Protein AF-A0A451AMP5-F1 (afdb_monomer)

Mean predicted aligned error: 11.4 Å

Foldseek 3Di:
DVQLQVQCVVPLPDDLVRSVVVSVVPPPDPPPDDDDSVNSVVVCVVVVSPDDDDDDPPPVPVPPPDDDDD

Secondary structure (DSSP, 8-state):
-HHHHHHHHH-TT--HHHHHHHHHSSTTS-TTS---HHHHHHHHHHTTTT-SS-----------------

Organism: NCBI:txid2126343

Solvent-acc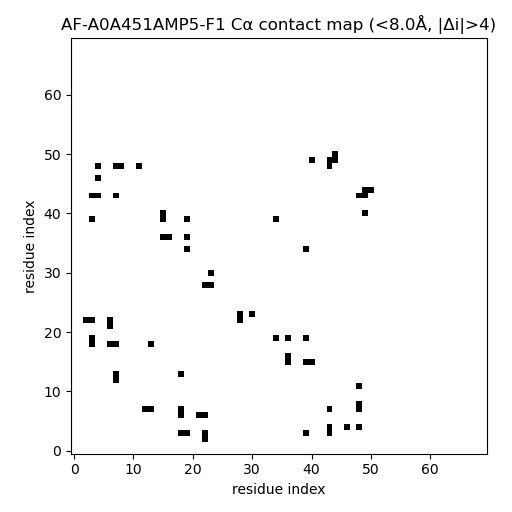essible surface area (backbone atoms only — not comparable to full-atom values): 4736 Å² total; per-residue (Å²): 112,66,62,56,51,54,53,34,69,79,37,68,84,57,51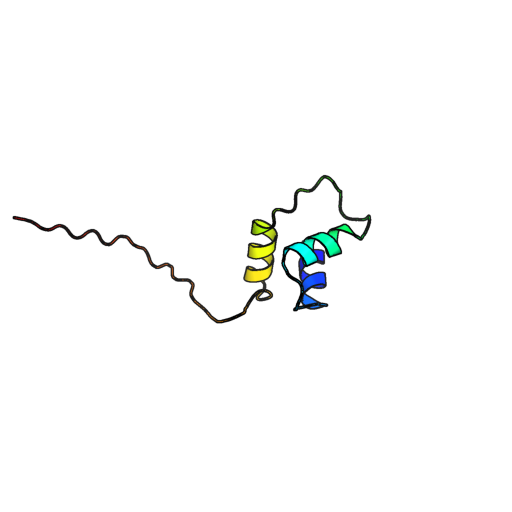,68,69,51,37,54,51,61,55,58,65,48,89,84,49,67,88,85,60,87,76,54,66,68,59,53,44,53,50,38,45,76,71,61,67,62,75,74,78,76,94,70,88,69,82,64,80,80,80,79,81,78,85,83,85,132

pLDDT: mean 76.44, std 14.94, range [43.84, 92.06]

Nearest PDB structures (foldseek):
  1mdm-assembly1_A  TM=8.467E-01  e=2.342E+00  Homo sapiens

Radius of gyration: 18.35 Å; Cα contacts (8 Å, |Δi|>4): 36; chains: 1; bounding box: 61×16×36 Å

Structure (mmCIF, N/CA/C/O backbone):
data_AF-A0A451AMP5-F1
#
_entry.id   AF-A0A451AMP5-F1
#
loop_
_atom_site.group_PDB
_atom_site.id
_atom_site.type_symbol
_atom_site.label_atom_id
_atom_site.label_alt_id
_atom_site.label_comp_id
_atom_site.label_asym_id
_atom_site.label_entity_id
_atom_site.label_seq_id
_atom_site.pdbx_PDB_ins_code
_atom_site.Cartn_x
_atom_site.Cartn_y
_atom_site.Cartn_z
_atom_site.occupancy
_atom_site.B_iso_or_equiv
_atom_site.auth_seq_id
_atom_site.auth_comp_id
_atom_site.auth_asym_id
_atom_site.auth_atom_id
_atom_site.pdbx_PDB_model_num
ATOM 1 N N . MET A 1 1 ? -0.287 -9.016 6.973 1.00 69.62 1 MET A N 1
ATOM 2 C CA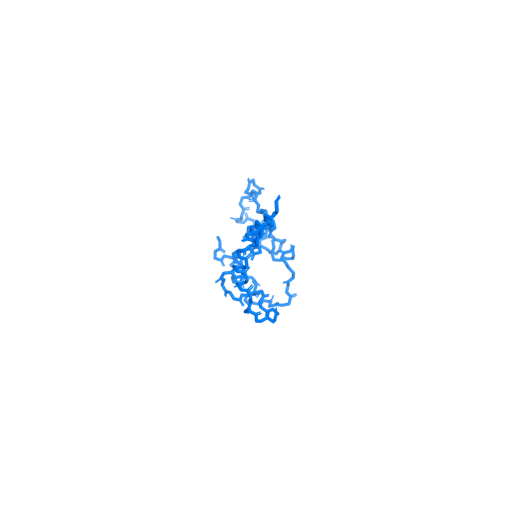 . MET A 1 1 ? 0.298 -8.596 5.674 1.00 69.62 1 MET A CA 1
ATOM 3 C C . MET A 1 1 ? -0.727 -8.663 4.549 1.00 69.62 1 MET A C 1
ATOM 5 O O . MET A 1 1 ? -0.788 -7.720 3.777 1.00 69.62 1 MET A O 1
ATOM 9 N N . GLU A 1 2 ? -1.57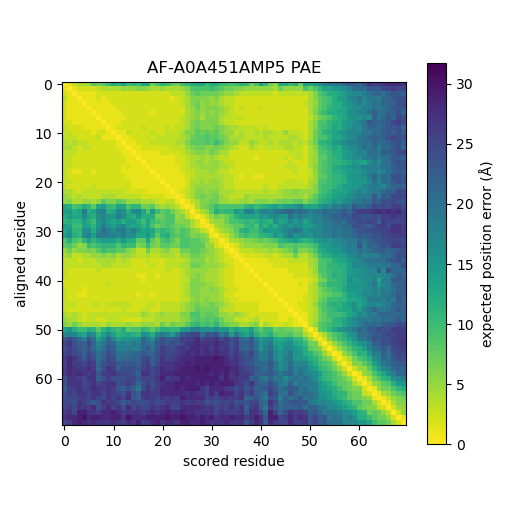0 -9.698 4.492 1.00 81.75 2 GLU A N 1
ATOM 10 C CA . GLU A 1 2 ? -2.653 -9.831 3.495 1.00 81.75 2 GLU A CA 1
ATOM 11 C C . GLU A 1 2 ? -3.608 -8.627 3.452 1.00 81.75 2 GLU A C 1
ATOM 13 O O . GLU A 1 2 ? -3.962 -8.166 2.374 1.00 81.75 2 GLU A O 1
ATOM 18 N N . VAL A 1 3 ? -3.928 -8.034 4.609 1.00 86.06 3 VAL A N 1
ATOM 19 C CA . VAL A 1 3 ? -4.779 -6.832 4.696 1.00 86.06 3 VAL A CA 1
ATOM 20 C C . VAL A 1 3 ? -4.209 -5.651 3.889 1.00 86.06 3 VAL A C 1
ATOM 22 O O . VAL A 1 3 ? -4.963 -4.962 3.214 1.00 86.06 3 VAL A O 1
ATOM 25 N N . LEU A 1 4 ? -2.881 -5.447 3.876 1.00 88.50 4 LEU A N 1
ATOM 26 C CA . LEU A 1 4 ? -2.236 -4.376 3.090 1.00 88.50 4 LEU A CA 1
ATOM 27 C C . LEU A 1 4 ? -2.416 -4.587 1.583 1.00 88.50 4 LEU A C 1
ATOM 29 O O . LEU A 1 4 ? -2.614 -3.618 0.848 1.00 88.50 4 LEU A O 1
ATOM 33 N N . LEU A 1 5 ? -2.343 -5.843 1.135 1.00 90.19 5 LEU A N 1
ATOM 34 C CA . LEU A 1 5 ? -2.549 -6.214 -0.263 1.00 90.19 5 LEU A CA 1
ATOM 35 C C . LEU A 1 5 ? -4.007 -5.976 -0.650 1.00 90.19 5 LEU A C 1
ATOM 37 O O . LEU A 1 5 ? -4.263 -5.193 -1.560 1.00 90.19 5 LEU A O 1
ATOM 41 N N . ALA A 1 6 ? -4.947 -6.522 0.126 1.00 90.31 6 ALA A N 1
ATOM 42 C CA . ALA A 1 6 ? -6.379 -6.373 -0.116 1.00 90.31 6 ALA A CA 1
ATOM 43 C C . ALA A 1 6 ? -6.821 -4.897 -0.145 1.00 90.31 6 ALA A C 1
ATOM 45 O O . ALA A 1 6 ? -7.591 -4.489 -1.013 1.00 90.31 6 ALA A O 1
ATOM 46 N N . THR A 1 7 ? -6.298 -4.054 0.756 1.00 90.50 7 THR A N 1
ATOM 47 C CA . THR A 1 7 ? -6.594 -2.611 0.768 1.00 90.50 7 THR A CA 1
ATOM 48 C C . THR A 1 7 ? -6.100 -1.898 -0.494 1.00 90.50 7 THR A C 1
ATOM 50 O O . THR A 1 7 ? -6.805 -1.036 -1.026 1.00 90.50 7 THR A O 1
ATOM 53 N N . LYS A 1 8 ? -4.904 -2.240 -0.992 1.00 92.06 8 LYS A N 1
ATOM 54 C CA . LYS A 1 8 ? -4.348 -1.645 -2.215 1.00 92.06 8 LYS A CA 1
ATOM 55 C C . LYS A 1 8 ? -5.012 -2.195 -3.481 1.00 92.06 8 LYS A C 1
ATOM 57 O O . LYS A 1 8 ? -5.215 -1.429 -4.415 1.00 92.06 8 LYS A O 1
ATOM 62 N N . GLU A 1 9 ? -5.381 -3.471 -3.507 1.00 90.00 9 GLU A N 1
ATOM 63 C CA . GLU A 1 9 ? -6.133 -4.091 -4.606 1.00 90.00 9 GLU A CA 1
ATOM 64 C C . GLU A 1 9 ? -7.536 -3.493 -4.736 1.00 90.00 9 GLU A C 1
ATOM 66 O O . GLU A 1 9 ? -7.948 -3.124 -5.833 1.00 90.00 9 GLU A O 1
ATOM 71 N N . ALA A 1 10 ? -8.239 -3.307 -3.613 1.00 90.06 10 ALA A N 1
ATOM 72 C CA . ALA A 1 10 ? -9.547 -2.656 -3.592 1.00 90.06 10 ALA A CA 1
ATOM 73 C C . ALA A 1 10 ? -9.476 -1.186 -4.037 1.00 90.06 10 ALA A C 1
ATOM 75 O O . ALA A 1 10 ? -10.423 -0.670 -4.626 1.00 90.06 10 ALA A O 1
ATOM 76 N N . ASN A 1 11 ? -8.352 -0.505 -3.774 1.00 89.50 11 ASN A N 1
ATOM 77 C CA . ASN A 1 11 ? -8.144 0.892 -4.148 1.00 89.50 11 ASN A CA 1
ATOM 78 C C . ASN A 1 11 ? -6.735 1.135 -4.728 1.00 89.50 11 ASN A C 1
ATOM 80 O O . ASN A 1 11 ? -5.856 1.685 -4.049 1.00 89.50 11 ASN A O 1
ATOM 84 N N . PRO A 1 12 ? -6.512 0.837 -6.023 1.00 87.12 12 PRO A N 1
ATOM 85 C CA . PRO A 1 12 ? -5.188 0.923 -6.649 1.00 87.12 12 PRO A CA 1
ATOM 86 C C . PRO A 1 12 ? -4.584 2.331 -6.666 1.00 87.12 12 PRO A C 1
ATOM 88 O O . PRO A 1 12 ? -3.377 2.492 -6.819 1.00 87.12 12 PRO A O 1
ATOM 91 N N . LYS A 1 13 ? -5.397 3.374 -6.471 1.00 88.25 13 LYS A N 1
ATOM 92 C CA . LYS A 1 13 ? -4.952 4.777 -6.450 1.00 88.25 13 LYS A CA 1
ATOM 93 C C . LYS A 1 13 ? -4.355 5.216 -5.109 1.00 88.25 13 LYS A C 1
ATOM 95 O O . LYS A 1 13 ? -3.800 6.308 -5.031 1.00 88.25 13 LYS A O 1
ATOM 100 N N . LEU A 1 14 ? -4.457 4.402 -4.054 1.00 89.62 14 LEU A N 1
ATOM 101 C CA . LEU A 1 14 ? -3.924 4.771 -2.742 1.00 89.62 14 LEU A CA 1
ATOM 102 C C . LEU A 1 14 ? -2.396 4.836 -2.760 1.00 89.62 14 LEU A C 1
ATOM 104 O O . LEU A 1 14 ? -1.718 3.924 -3.241 1.00 89.62 14 LEU A O 1
ATOM 108 N N . SER A 1 15 ? -1.848 5.899 -2.177 1.00 90.12 15 SER A N 1
ATOM 109 C CA . SER A 1 15 ? -0.424 5.969 -1.855 1.00 90.12 15 SER A CA 1
ATOM 110 C C . SER A 1 15 ? -0.085 4.997 -0.720 1.00 90.12 15 SER A C 1
ATOM 112 O O . SER A 1 15 ? -0.959 4.591 0.044 1.00 90.12 15 SER A O 1
ATOM 114 N N . VAL A 1 16 ? 1.195 4.652 -0.565 1.00 89.88 16 VAL A N 1
ATOM 115 C CA . VAL A 1 16 ? 1.673 3.763 0.514 1.00 89.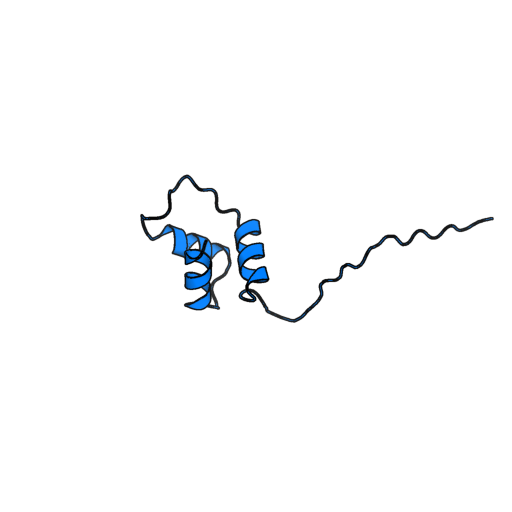88 16 VAL A CA 1
ATOM 116 C C . VAL A 1 16 ? 1.222 4.246 1.899 1.00 89.88 16 VAL A C 1
ATOM 118 O O . VAL A 1 16 ? 0.757 3.452 2.709 1.00 89.88 16 VAL A O 1
ATOM 121 N N . GLN A 1 17 ? 1.303 5.555 2.151 1.00 90.06 17 GLN A N 1
ATOM 122 C CA . GLN A 1 17 ? 0.876 6.167 3.413 1.00 90.06 17 GLN A CA 1
ATOM 123 C C . GLN A 1 17 ? -0.624 5.991 3.662 1.00 90.06 17 GLN A C 1
ATOM 125 O O . GLN A 1 17 ? -1.040 5.699 4.781 1.00 90.06 17 GLN A O 1
ATOM 130 N N . LEU A 1 18 ? -1.442 6.138 2.615 1.00 90.38 18 LEU A N 1
ATOM 131 C CA . LEU A 1 18 ? -2.878 5.923 2.731 1.00 90.38 18 LEU A CA 1
ATOM 132 C C . LEU A 1 18 ? -3.205 4.447 2.937 1.00 90.38 18 LEU A C 1
ATOM 134 O O . LEU A 1 18 ? -4.037 4.159 3.782 1.00 90.38 18 LEU A O 1
ATOM 138 N N . VAL A 1 19 ? -2.520 3.521 2.260 1.00 90.12 19 VAL A N 1
ATOM 139 C CA . VAL A 1 19 ? -2.687 2.080 2.517 1.00 90.12 19 VAL A CA 1
ATOM 140 C C . VAL A 1 19 ? -2.413 1.766 3.988 1.00 90.12 19 VAL A C 1
ATOM 142 O O . VAL A 1 19 ? -3.263 1.164 4.630 1.00 90.12 19 VAL A O 1
ATOM 145 N N . ILE A 1 20 ? -1.293 2.242 4.546 1.00 89.12 20 ILE A N 1
ATOM 146 C CA . ILE A 1 20 ? -0.955 2.053 5.968 1.00 89.12 20 ILE A CA 1
ATOM 147 C C . ILE A 1 20 ? -2.066 2.599 6.863 1.00 89.12 20 ILE A C 1
ATOM 149 O O . ILE A 1 20 ? -2.576 1.890 7.728 1.00 89.12 20 ILE A O 1
ATOM 153 N N . ARG A 1 21 ? -2.488 3.843 6.624 1.00 87.88 21 ARG A N 1
ATOM 154 C CA . ARG A 1 21 ? -3.544 4.481 7.409 1.00 87.88 21 ARG A CA 1
ATOM 155 C C . ARG A 1 21 ? -4.860 3.709 7.336 1.00 87.88 21 ARG A C 1
ATOM 157 O O . ARG A 1 21 ? -5.476 3.494 8.369 1.00 87.88 21 ARG A O 1
ATOM 164 N N . GLU A 1 22 ? -5.294 3.305 6.144 1.00 87.44 22 GLU A N 1
ATOM 165 C CA . GLU A 1 22 ? -6.524 2.530 5.950 1.00 87.44 22 GLU A CA 1
ATOM 166 C C . GLU A 1 22 ? -6.435 1.159 6.627 1.00 87.44 22 GLU A C 1
ATOM 168 O O . GLU A 1 22 ? -7.413 0.730 7.225 1.00 87.44 22 GLU A O 1
ATOM 173 N N . THR A 1 23 ? -5.269 0.505 6.621 1.00 84.38 23 THR A N 1
ATOM 174 C CA . THR A 1 23 ? -5.082 -0.769 7.334 1.00 84.38 23 THR A CA 1
ATOM 175 C C . THR A 1 23 ? -5.026 -0.640 8.849 1.00 84.38 23 THR A C 1
ATOM 177 O O . THR A 1 23 ? -5.302 -1.618 9.532 1.00 84.38 23 THR A O 1
ATOM 180 N N . LEU A 1 24 ? -4.696 0.542 9.371 1.00 80.69 24 LEU A N 1
ATOM 181 C CA . LEU A 1 24 ? -4.680 0.829 10.808 1.00 80.69 24 LEU A CA 1
ATOM 182 C C . LEU A 1 24 ? -6.024 1.366 11.329 1.00 80.69 24 LEU A C 1
ATOM 184 O O . LEU A 1 24 ? -6.212 1.479 12.533 1.00 80.69 24 LEU A O 1
ATOM 188 N N . LYS A 1 25 ? -6.978 1.714 10.451 1.00 80.69 25 LYS A N 1
ATOM 189 C CA . LYS A 1 25 ? -8.335 2.110 10.876 1.00 80.69 25 LYS A CA 1
ATOM 190 C C . LYS A 1 25 ? -9.123 0.960 11.525 1.00 80.69 25 LYS A C 1
ATOM 192 O O . LYS A 1 25 ? -9.829 1.227 12.499 1.00 80.69 25 LYS A O 1
ATOM 197 N N . PRO A 1 26 ? -9.082 -0.285 11.009 1.00 70.31 26 PRO A N 1
ATOM 198 C CA . PRO A 1 26 ? -9.634 -1.431 11.711 1.00 70.31 26 PRO A CA 1
ATOM 199 C C . PRO A 1 26 ? -8.874 -1.653 13.019 1.00 70.31 26 PRO A C 1
ATOM 201 O O . PRO A 1 26 ? -7.659 -1.815 13.017 1.00 70.31 26 PRO A O 1
ATOM 204 N N . ARG A 1 27 ? -9.609 -1.734 14.130 1.00 61.16 27 ARG A N 1
ATOM 205 C CA . ARG A 1 27 ? -9.098 -1.931 15.501 1.00 61.16 27 ARG A CA 1
ATOM 206 C C . ARG A 1 27 ? -8.403 -3.286 15.744 1.00 61.16 27 ARG A C 1
ATOM 208 O O . ARG A 1 27 ? -8.084 -3.605 16.882 1.00 61.16 27 ARG A O 1
ATOM 215 N N . ASP A 1 28 ? -8.240 -4.081 14.689 1.00 64.00 28 ASP A N 1
ATOM 216 C CA . ASP A 1 28 ? -7.725 -5.454 14.701 1.00 64.00 28 ASP A CA 1
ATOM 217 C C . ASP A 1 28 ? -6.224 -5.532 14.380 1.00 64.00 28 ASP A C 1
ATOM 219 O O . ASP A 1 28 ? -5.621 -6.603 14.450 1.00 64.00 28 ASP A O 1
ATOM 223 N N . VAL A 1 29 ? -5.598 -4.406 14.019 1.00 64.31 29 VAL A N 1
ATOM 224 C CA . VAL A 1 29 ? -4.141 -4.326 13.886 1.00 64.31 29 VAL A CA 1
ATOM 225 C C . VAL A 1 29 ? -3.571 -3.774 15.193 1.00 64.31 29 VAL A C 1
ATOM 227 O O . VAL A 1 29 ? -3.993 -2.701 15.617 1.00 64.31 29 VAL A O 1
ATOM 230 N N . PRO A 1 30 ? -2.630 -4.476 15.849 1.00 65.75 30 PRO A N 1
AT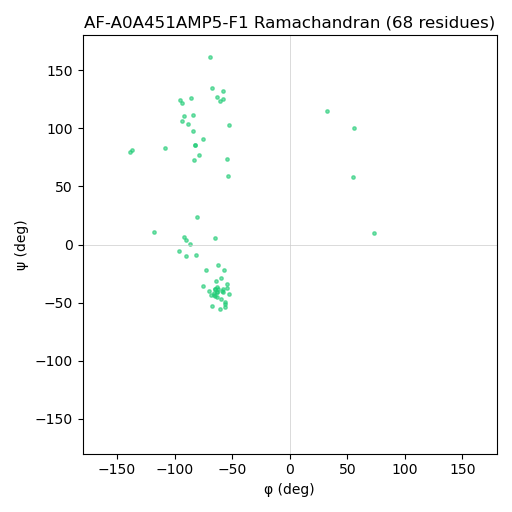OM 231 C CA . PRO A 1 30 ? -1.982 -3.964 17.048 1.00 65.75 30 PRO A CA 1
ATOM 232 C C . PRO A 1 30 ? -1.296 -2.627 16.749 1.00 65.75 30 PRO A C 1
ATOM 234 O O . PRO A 1 30 ? -0.446 -2.567 15.858 1.00 65.75 30 PRO A O 1
ATOM 237 N N . ASP A 1 31 ? -1.626 -1.586 17.519 1.00 63.16 31 ASP A N 1
ATOM 238 C CA . ASP A 1 31 ? -1.030 -0.242 17.396 1.00 63.16 31 ASP A CA 1
ATOM 239 C C . ASP A 1 31 ? 0.504 -0.256 17.542 1.00 63.16 31 ASP A C 1
ATOM 241 O O . ASP A 1 31 ? 1.193 0.644 17.064 1.00 63.16 31 ASP A O 1
ATOM 245 N N . ASP A 1 32 ? 1.043 -1.300 18.176 1.00 65.44 32 ASP A N 1
ATOM 246 C CA . ASP A 1 32 ? 2.463 -1.446 18.495 1.00 65.44 32 ASP A CA 1
ATOM 247 C C . ASP A 1 32 ? 3.274 -2.158 17.397 1.00 65.44 32 ASP A C 1
ATOM 249 O O . ASP A 1 32 ? 4.464 -2.419 17.564 1.00 65.44 32 ASP A O 1
ATOM 253 N N . LEU A 1 33 ? 2.653 -2.501 16.258 1.00 69.00 33 LEU A N 1
ATOM 254 C CA . LEU A 1 33 ? 3.393 -3.037 15.120 1.00 69.00 33 LEU A CA 1
ATOM 255 C C . LEU A 1 33 ? 3.880 -1.882 14.235 1.00 69.00 33 LEU A C 1
ATOM 257 O O . LEU A 1 33 ? 3.095 -1.350 13.440 1.00 69.00 33 LEU A O 1
ATOM 261 N N . PRO A 1 34 ? 5.174 -1.509 14.280 1.00 74.31 34 PRO A N 1
ATOM 262 C CA . PRO A 1 34 ? 5.693 -0.556 13.321 1.00 74.31 34 PRO A CA 1
ATOM 263 C C . PRO A 1 34 ? 5.513 -1.143 11.919 1.00 74.31 34 PRO A C 1
ATOM 265 O O . PRO A 1 34 ? 6.009 -2.227 11.602 1.00 74.31 34 PRO A O 1
ATOM 268 N N . LEU A 1 35 ? 4.816 -0.401 11.059 1.00 79.56 35 LEU A N 1
ATOM 269 C CA . LEU A 1 35 ? 4.693 -0.678 9.631 1.00 79.56 35 LEU A CA 1
ATOM 270 C C . LEU A 1 35 ? 5.515 0.361 8.860 1.00 79.56 35 LEU A C 1
ATOM 272 O O . LEU A 1 35 ? 4.965 1.367 8.404 1.00 79.56 35 LEU A O 1
ATOM 276 N N . PRO A 1 36 ? 6.843 0.161 8.708 1.00 86.81 36 PRO A N 1
ATOM 277 C CA . PRO A 1 36 ? 7.675 1.089 7.965 1.00 86.81 36 PRO A CA 1
ATOM 278 C C . PRO A 1 36 ? 7.158 1.245 6.530 1.00 86.81 36 PRO A C 1
ATOM 280 O O . PRO A 1 36 ? 6.961 0.236 5.840 1.00 86.81 36 PRO A O 1
ATOM 283 N N . PRO A 1 37 ? 7.022 2.482 6.025 1.00 89.06 37 PRO A N 1
ATOM 284 C CA . PRO A 1 37 ? 6.593 2.730 4.652 1.00 89.06 37 PRO A CA 1
ATOM 285 C C . PRO A 1 37 ? 7.445 2.014 3.600 1.00 89.06 37 PRO A C 1
ATOM 287 O O . PRO A 1 37 ? 6.915 1.554 2.593 1.00 89.06 37 PRO A O 1
ATOM 290 N N . SER A 1 38 ? 8.749 1.853 3.843 1.00 89.31 38 SER A N 1
ATOM 291 C CA . SER A 1 38 ? 9.664 1.123 2.956 1.00 89.31 38 SER A CA 1
ATOM 292 C C . SER A 1 38 ? 9.339 -0.372 2.859 1.00 89.31 38 SER A C 1
ATOM 294 O O . SER A 1 38 ? 9.408 -0.952 1.775 1.00 89.31 38 SER A O 1
ATOM 296 N N . THR A 1 39 ? 8.941 -0.999 3.969 1.00 90.50 39 THR A N 1
ATOM 297 C CA . THR A 1 39 ? 8.519 -2.405 4.005 1.00 90.50 39 THR A CA 1
ATOM 298 C C . THR A 1 39 ? 7.209 -2.591 3.255 1.00 90.50 39 THR A C 1
ATOM 300 O O . THR A 1 39 ? 7.094 -3.517 2.454 1.00 90.50 39 THR A O 1
ATOM 303 N N . VAL A 1 40 ? 6.249 -1.687 3.459 1.00 90.62 40 VAL A N 1
ATOM 304 C CA . VAL A 1 40 ? 4.964 -1.722 2.750 1.00 90.62 40 VAL A CA 1
ATOM 305 C C . VAL A 1 40 ? 5.160 -1.471 1.260 1.00 90.62 40 VAL A C 1
ATOM 307 O O . VAL A 1 40 ? 4.627 -2.218 0.450 1.00 90.62 40 VAL A O 1
ATOM 310 N N . HIS A 1 41 ? 5.987 -0.497 0.878 1.00 91.50 41 HIS A N 1
ATOM 311 C CA . HIS A 1 41 ? 6.347 -0.274 -0.520 1.00 91.50 41 HIS A CA 1
ATOM 312 C C . HIS A 1 41 ? 6.941 -1.541 -1.149 1.00 91.50 41 HIS A C 1
ATOM 314 O O . HIS A 1 41 ? 6.415 -2.022 -2.145 1.00 91.50 41 HIS A O 1
ATOM 320 N N . ARG A 1 42 ? 7.978 -2.136 -0.537 1.00 89.12 42 ARG A N 1
ATOM 321 C CA . ARG A 1 42 ? 8.619 -3.363 -1.045 1.00 89.12 42 ARG A CA 1
ATOM 322 C C . ARG A 1 42 ? 7.633 -4.527 -1.165 1.00 89.12 42 ARG A C 1
ATOM 324 O O . ARG A 1 42 ? 7.696 -5.266 -2.144 1.00 89.12 42 ARG A O 1
ATOM 331 N N . LEU A 1 43 ? 6.724 -4.680 -0.200 1.00 91.38 43 LEU A N 1
ATOM 332 C CA . LEU A 1 43 ? 5.649 -5.670 -0.252 1.00 91.38 43 LEU A CA 1
ATOM 333 C C . LEU A 1 43 ? 4.741 -5.417 -1.464 1.00 91.38 43 LEU A C 1
ATOM 335 O O . LEU A 1 43 ? 4.592 -6.294 -2.305 1.00 91.38 43 LEU A O 1
ATOM 339 N N . LE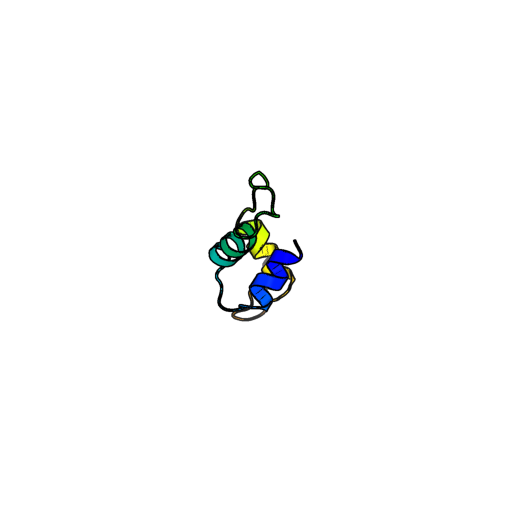U A 1 44 ? 4.185 -4.212 -1.595 1.00 90.69 44 LEU A N 1
ATOM 340 C CA . LEU A 1 44 ? 3.262 -3.876 -2.680 1.00 90.69 44 LEU A CA 1
ATOM 341 C C . LEU A 1 44 ? 3.932 -3.985 -4.060 1.00 90.69 44 LEU A C 1
ATOM 343 O O . LEU A 1 44 ? 3.319 -4.497 -4.992 1.00 90.69 44 LEU A O 1
ATOM 347 N N . THR A 1 45 ? 5.200 -3.583 -4.187 1.00 89.88 45 THR A N 1
ATOM 348 C CA . THR A 1 45 ? 5.997 -3.753 -5.412 1.00 89.88 45 THR A CA 1
ATOM 349 C C . THR A 1 45 ? 6.210 -5.224 -5.7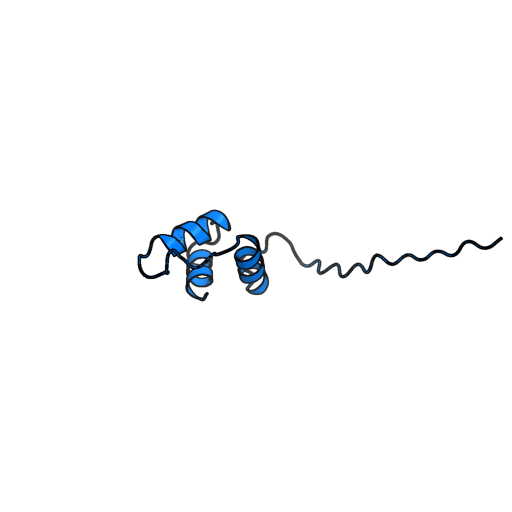58 1.00 89.88 45 THR A C 1
ATOM 351 O O . THR A 1 45 ? 5.987 -5.603 -6.902 1.00 89.88 45 THR A O 1
ATOM 354 N N . ARG A 1 46 ? 6.569 -6.077 -4.786 1.00 87.56 46 ARG A N 1
ATOM 355 C CA . ARG A 1 46 ? 6.739 -7.525 -5.013 1.00 87.56 46 ARG A CA 1
ATOM 356 C C . ARG A 1 46 ? 5.454 -8.191 -5.517 1.00 87.56 46 ARG A C 1
ATOM 358 O O . ARG A 1 46 ? 5.526 -9.176 -6.241 1.00 87.56 46 ARG A O 1
ATOM 365 N N . HIS A 1 47 ? 4.300 -7.649 -5.140 1.00 88.88 47 HIS A N 1
ATOM 366 C CA . HIS A 1 47 ? 2.985 -8.112 -5.583 1.00 88.88 47 HIS A CA 1
ATOM 367 C C . HIS A 1 47 ? 2.467 -7.391 -6.844 1.00 88.88 47 HIS A C 1
ATOM 369 O O . HIS A 1 47 ? 1.325 -7.600 -7.235 1.00 88.88 47 HIS A O 1
ATOM 375 N N . GLY A 1 48 ? 3.273 -6.539 -7.490 1.00 88.62 48 GLY A N 1
ATOM 376 C CA . GLY A 1 48 ? 2.892 -5.839 -8.724 1.00 88.62 48 GLY A CA 1
ATOM 377 C C . GLY A 1 48 ? 1.885 -4.698 -8.535 1.00 88.62 48 GLY A C 1
ATOM 378 O O . GLY A 1 48 ? 1.395 -4.134 -9.507 1.00 88.62 48 GLY A O 1
ATOM 379 N N . LEU A 1 49 ? 1.593 -4.309 -7.291 1.00 87.62 49 LEU A N 1
ATOM 380 C CA . LEU A 1 49 ? 0.571 -3.311 -6.953 1.00 87.62 49 LEU A CA 1
ATOM 381 C C . LEU A 1 49 ? 1.093 -1.861 -6.977 1.00 87.62 49 LEU A C 1
ATOM 383 O O . LEU A 1 49 ? 0.347 -0.930 -6.672 1.00 87.62 49 LEU A O 1
ATOM 387 N N . MET A 1 50 ? 2.374 -1.657 -7.301 1.00 84.12 50 MET A N 1
ATOM 388 C CA . MET A 1 50 ? 3.025 -0.338 -7.398 1.00 84.12 50 MET A CA 1
ATOM 389 C C . MET A 1 50 ? 3.543 -0.009 -8.803 1.00 84.12 50 MET A C 1
ATOM 391 O O . MET A 1 50 ? 4.251 0.979 -8.976 1.00 84.12 50 MET A O 1
ATOM 395 N N . SER A 1 51 ? 3.177 -0.800 -9.811 1.00 67.69 51 SER A N 1
ATOM 396 C CA . SER A 1 51 ? 3.672 -0.626 -11.175 1.00 67.69 51 SER A CA 1
ATOM 397 C C . SER A 1 51 ? 3.017 0.567 -11.875 1.00 67.69 51 SER A C 1
ATOM 399 O O . SER A 1 51 ? 1.990 0.446 -12.538 1.00 67.69 51 SER A O 1
ATOM 401 N N . GLY A 1 52 ? 3.651 1.729 -11.747 1.00 55.81 52 GLY A N 1
ATOM 402 C CA . GLY A 1 52 ? 3.799 2.656 -12.861 1.00 55.81 52 GLY A CA 1
ATOM 403 C C . GLY A 1 52 ? 5.144 2.363 -13.522 1.00 55.81 52 GLY A C 1
ATOM 404 O O . GLY A 1 52 ? 6.157 2.408 -12.834 1.00 55.81 52 GLY A O 1
ATOM 405 N N . SER A 1 53 ? 5.120 2.041 -14.818 1.00 47.28 53 SER A N 1
ATOM 406 C CA . SER A 1 53 ? 6.272 1.783 -15.700 1.00 47.28 53 SER A CA 1
ATOM 407 C C . SER A 1 53 ? 7.246 0.695 -15.240 1.00 47.28 53 SER A C 1
ATOM 409 O O . SER A 1 53 ? 8.119 0.923 -14.413 1.00 47.28 53 SER A O 1
ATOM 411 N N . ASP A 1 54 ? 7.082 -0.474 -15.846 1.00 47.03 54 ASP A N 1
ATOM 412 C CA . ASP A 1 54 ? 8.156 -1.334 -16.331 1.00 47.03 54 ASP A CA 1
ATOM 413 C C . ASP A 1 54 ? 9.501 -1.354 -15.582 1.00 47.03 54 ASP A C 1
ATOM 415 O O . ASP A 1 54 ? 10.332 -0.457 -15.685 1.00 47.03 54 ASP A O 1
ATOM 419 N N . SER A 1 55 ? 9.783 -2.522 -15.008 1.00 46.81 55 SER A N 1
ATOM 420 C CA . SER A 1 55 ? 10.864 -3.335 -15.569 1.00 46.81 55 SER A CA 1
ATOM 421 C C . SER A 1 55 ? 12.225 -2.646 -15.705 1.00 46.81 55 SER A C 1
ATOM 423 O O . SER A 1 55 ? 12.793 -2.625 -16.788 1.00 46.81 55 SER A O 1
ATOM 425 N N . GLN A 1 56 ? 12.799 -2.151 -14.613 1.00 43.84 56 GLN A N 1
ATOM 426 C CA . GLN A 1 56 ? 14.254 -2.083 -14.493 1.00 43.84 56 GLN A CA 1
ATOM 427 C C . GLN A 1 56 ? 14.649 -2.497 -13.078 1.00 43.84 56 GLN A C 1
ATOM 429 O O . GLN A 1 56 ? 14.995 -1.683 -12.223 1.00 43.84 56 GLN A O 1
ATOM 434 N N . ASP A 1 57 ? 14.672 -3.815 -12.872 1.00 49.09 57 ASP A N 1
ATOM 435 C CA . ASP A 1 57 ? 15.800 -4.445 -12.186 1.00 49.09 57 ASP A CA 1
ATOM 436 C C . ASP A 1 57 ? 17.080 -4.044 -12.937 1.00 49.09 57 ASP A C 1
ATOM 438 O O . ASP A 1 57 ? 17.675 -4.808 -13.689 1.00 49.09 57 ASP A O 1
ATOM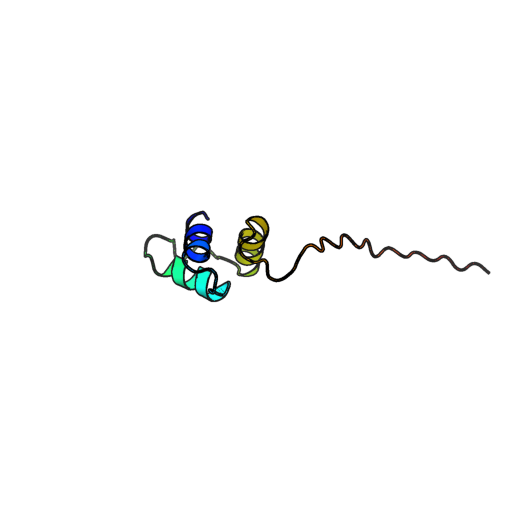 442 N N . THR A 1 58 ? 17.509 -2.795 -12.778 1.00 48.22 58 THR A N 1
ATOM 443 C CA . THR A 1 58 ? 18.904 -2.455 -12.991 1.00 48.22 58 THR A CA 1
ATOM 444 C C . THR A 1 58 ? 19.637 -2.888 -11.739 1.00 48.22 58 THR A C 1
ATOM 446 O O . THR A 1 58 ? 20.038 -2.069 -10.908 1.00 48.22 58 THR A O 1
ATOM 449 N N . ASP A 1 59 ? 19.857 -4.198 -11.671 1.00 49.56 59 ASP A N 1
ATOM 450 C CA . ASP A 1 59 ? 21.141 -4.787 -11.306 1.00 49.56 59 ASP A CA 1
ATOM 451 C C . ASP A 1 59 ? 22.237 -4.207 -12.227 1.00 49.56 59 ASP A C 1
ATOM 453 O O . ASP A 1 59 ? 22.889 -4.881 -13.014 1.00 49.56 59 ASP A O 1
ATOM 457 N N . THR A 1 60 ? 22.395 -2.883 -12.210 1.00 50.56 60 THR A N 1
ATOM 458 C CA . THR A 1 60 ? 23.565 -2.235 -12.777 1.00 50.56 60 THR A CA 1
ATOM 459 C C . THR A 1 60 ? 24.600 -2.346 -11.683 1.00 50.56 60 THR A C 1
ATOM 461 O O . THR A 1 60 ? 24.736 -1.448 -10.845 1.00 50.56 60 THR A O 1
ATOM 464 N N . ASP A 1 61 ? 25.302 -3.475 -11.664 1.00 62.50 61 ASP A N 1
ATOM 465 C CA . ASP A 1 61 ? 26.577 -3.579 -10.980 1.00 62.50 61 ASP A CA 1
ATOM 466 C C . ASP A 1 61 ? 27.465 -2.429 -11.498 1.00 62.50 61 ASP A C 1
ATOM 468 O O . ASP A 1 61 ? 27.937 -2.403 -12.636 1.00 62.50 61 ASP A O 1
ATOM 472 N N . ARG A 1 62 ? 27.597 -1.376 -10.681 1.00 60.31 62 ARG A N 1
ATOM 473 C CA . ARG A 1 62 ? 28.353 -0.156 -11.002 1.00 60.31 62 ARG A CA 1
ATOM 474 C C . ARG A 1 62 ? 29.858 -0.339 -10.776 1.00 60.31 62 ARG A C 1
ATOM 476 O O . ARG A 1 62 ? 30.561 0.651 -10.572 1.00 60.31 62 ARG A O 1
ATOM 483 N N . ARG A 1 63 ? 30.397 -1.562 -10.798 1.00 68.19 63 ARG A N 1
ATOM 484 C CA . ARG A 1 63 ? 31.845 -1.782 -10.664 1.00 68.19 63 ARG A CA 1
ATOM 485 C C . ARG A 1 63 ? 32.539 -1.596 -12.008 1.00 68.19 63 ARG A C 1
ATOM 487 O O . ARG A 1 63 ? 33.033 -2.533 -12.625 1.00 68.19 63 ARG A O 1
ATOM 494 N N . ARG A 1 64 ? 32.643 -0.342 -12.449 1.00 65.69 64 ARG A N 1
ATOM 495 C CA . ARG A 1 64 ? 33.618 0.049 -13.474 1.00 65.69 64 ARG A CA 1
ATOM 496 C C . ARG A 1 64 ? 34.972 0.279 -12.798 1.00 65.69 64 ARG A C 1
ATOM 498 O O . ARG A 1 64 ? 35.310 1.401 -12.439 1.00 65.69 64 ARG A O 1
ATOM 505 N N . PHE A 1 65 ? 35.748 -0.786 -12.619 1.00 67.50 65 PHE A N 1
ATOM 506 C CA . PHE A 1 65 ? 37.179 -0.651 -12.346 1.00 67.50 65 PHE A CA 1
ATOM 507 C C . PHE A 1 65 ? 37.906 -0.498 -13.683 1.00 67.50 65 PHE A C 1
ATOM 509 O O . PHE A 1 65 ? 38.157 -1.477 -14.380 1.00 67.50 65 PHE A O 1
ATOM 516 N N . ALA A 1 66 ? 38.203 0.742 -14.068 1.00 68.75 66 ALA A N 1
ATOM 517 C CA . ALA A 1 66 ? 39.160 1.016 -15.132 1.00 68.75 66 ALA A CA 1
ATOM 518 C C . ALA A 1 66 ? 40.541 1.198 -14.491 1.00 68.75 66 ALA A C 1
ATOM 520 O O . ALA A 1 66 ? 40.772 2.178 -13.785 1.00 68.75 66 ALA A O 1
ATOM 521 N N . PHE A 1 67 ? 41.450 0.253 -14.722 1.00 68.94 67 PHE A N 1
ATOM 522 C CA . PHE A 1 67 ? 42.870 0.459 -14.454 1.00 68.94 67 PHE A CA 1
ATOM 523 C C . PHE A 1 67 ? 43.472 1.171 -15.665 1.00 68.94 67 PHE A C 1
ATOM 525 O O . PHE A 1 67 ? 43.551 0.592 -16.746 1.00 68.94 67 PHE A O 1
ATOM 532 N N . GLN A 1 68 ? 43.869 2.431 -15.499 1.00 64.94 68 GLN A N 1
ATOM 533 C CA . GLN A 1 68 ? 44.733 3.106 -16.461 1.00 64.94 68 GLN A CA 1
ATOM 534 C C . GLN A 1 68 ? 46.177 2.926 -15.980 1.00 64.94 68 GLN A C 1
ATOM 536 O O . GLN A 1 68 ? 46.566 3.532 -14.986 1.00 64.94 68 GLN A O 1
ATOM 541 N N . SER A 1 69 ? 46.949 2.072 -16.654 1.00 59.19 69 SER A N 1
ATOM 542 C CA . SER A 1 69 ? 48.410 2.022 -16.510 1.00 59.19 69 SER A CA 1
ATOM 543 C C . SER A 1 69 ? 49.042 3.049 -17.448 1.00 59.19 69 SER A C 1
ATOM 545 O O . SER A 1 69 ? 48.725 3.068 -18.640 1.00 59.19 69 SER A O 1
ATOM 547 N N . PRO A 1 70 ? 49.879 3.933 -16.900 1.00 61.75 70 PRO A N 1
ATOM 548 C CA . PRO A 1 70 ? 51.254 4.071 -17.376 1.00 61.75 70 PRO A CA 1
ATOM 549 C C . PRO A 1 70 ? 52.285 4.045 -16.240 1.00 61.75 70 PRO A C 1
ATOM 551 O O . PRO A 1 70 ? 52.001 4.597 -15.153 1.00 61.75 70 PRO A O 1
#

Sequence (70 aa):
MEVLLATKEANPKLSVQLVIRETLKPRDVPDDLPLPPSTVHRLLTRHGLMSGSDSQDTDTDRRRFAFQSP